Protein AF-A0AA51DT88-F1 (afdb_monomer_lite)

Structure (mmCIF, N/CA/C/O backbone):
data_AF-A0AA51DT88-F1
#
_entry.id   AF-A0AA51DT88-F1
#
loop_
_atom_site.group_PDB
_atom_site.id
_atom_site.type_symbol
_atom_site.label_atom_id
_atom_site.label_alt_id
_atom_site.label_comp_id
_atom_site.label_asym_id
_atom_site.label_entity_id
_atom_site.label_seq_id
_atom_site.pdbx_PDB_ins_code
_atom_site.Cartn_x
_atom_site.Cartn_y
_atom_site.Cartn_z
_atom_site.occupancy
_atom_site.B_iso_or_equiv
_atom_site.auth_seq_id
_atom_site.auth_comp_id
_atom_site.auth_asym_id
_atom_site.auth_atom_id
_atom_site.pdbx_PDB_model_num
ATOM 1 N N . MET A 1 1 ? 17.520 1.536 -11.369 1.00 53.31 1 MET A N 1
ATOM 2 C CA . MET A 1 1 ? 17.417 2.299 -10.107 1.00 53.31 1 MET A CA 1
ATOM 3 C C . MET A 1 1 ? 17.557 1.314 -8.964 1.00 53.31 1 MET A C 1
ATOM 5 O O . MET A 1 1 ? 16.908 0.280 -9.022 1.00 53.31 1 MET A O 1
ATOM 9 N N . ASN A 1 2 ? 18.429 1.577 -7.991 1.00 63.81 2 ASN A N 1
ATOM 10 C CA . ASN A 1 2 ? 18.493 0.757 -6.782 1.00 63.81 2 ASN A CA 1
ATOM 11 C C . ASN A 1 2 ? 17.459 1.332 -5.807 1.00 63.81 2 ASN A C 1
ATOM 13 O O . ASN A 1 2 ? 17.619 2.460 -5.344 1.00 63.81 2 ASN A O 1
ATOM 17 N N . VAL A 1 3 ? 16.342 0.632 -5.638 1.00 72.25 3 VAL A N 1
ATOM 18 C CA . VAL A 1 3 ? 15.233 1.075 -4.793 1.00 72.25 3 VAL A CA 1
ATOM 19 C C . VAL A 1 3 ? 15.589 0.758 -3.341 1.00 72.25 3 VAL A C 1
ATOM 21 O O . VAL A 1 3 ? 15.807 -0.401 -3.007 1.00 72.25 3 VAL A O 1
ATOM 24 N N . ASP A 1 4 ? 15.664 1.773 -2.477 1.00 87.06 4 ASP A N 1
ATOM 25 C CA . ASP A 1 4 ? 15.867 1.563 -1.038 1.00 87.06 4 ASP A CA 1
ATOM 26 C C . ASP A 1 4 ? 14.544 1.141 -0.385 1.00 87.06 4 ASP A C 1
ATOM 28 O O . ASP A 1 4 ? 13.716 1.966 0.010 1.00 87.06 4 ASP A O 1
ATOM 32 N N . GLU A 1 5 ? 14.334 -0.170 -0.310 1.00 87.69 5 GLU A N 1
ATOM 33 C CA . GLU A 1 5 ? 13.122 -0.777 0.245 1.00 87.69 5 GLU A CA 1
ATOM 34 C C . GLU A 1 5 ? 12.877 -0.386 1.697 1.00 87.69 5 GLU A C 1
ATOM 36 O O . GLU A 1 5 ? 11.730 -0.160 2.076 1.00 87.69 5 GLU A O 1
ATOM 41 N N . ASN A 1 6 ? 13.933 -0.228 2.500 1.00 92.00 6 ASN A N 1
ATOM 42 C CA . ASN A 1 6 ? 13.782 0.164 3.898 1.00 92.00 6 ASN A CA 1
ATOM 43 C C . ASN A 1 6 ? 13.172 1.559 4.002 1.00 92.00 6 ASN A C 1
ATOM 45 O O . ASN A 1 6 ? 12.277 1.787 4.816 1.00 92.00 6 ASN A O 1
ATOM 49 N N . LYS A 1 7 ? 13.610 2.489 3.147 1.00 92.06 7 LYS A N 1
ATOM 50 C CA . LYS A 1 7 ? 13.041 3.838 3.095 1.00 92.06 7 LYS A CA 1
ATOM 51 C C . LYS A 1 7 ? 11.570 3.822 2.665 1.00 92.06 7 LYS A C 1
ATOM 53 O O . LYS A 1 7 ? 10.767 4.581 3.207 1.00 92.06 7 LYS A O 1
ATOM 58 N N . ILE A 1 8 ? 11.207 2.953 1.724 1.00 92.81 8 ILE A N 1
ATOM 59 C CA . ILE A 1 8 ? 9.820 2.798 1.258 1.00 92.81 8 ILE A CA 1
ATOM 60 C C . ILE A 1 8 ? 8.937 2.226 2.357 1.00 92.81 8 ILE A C 1
ATOM 62 O O . ILE A 1 8 ? 7.882 2.790 2.634 1.00 92.81 8 ILE A O 1
ATOM 66 N N . ILE A 1 9 ? 9.376 1.149 3.006 1.00 94.69 9 ILE A N 1
ATOM 67 C CA . ILE A 1 9 ? 8.650 0.519 4.110 1.00 94.69 9 ILE A CA 1
ATOM 68 C C . ILE A 1 9 ? 8.451 1.534 5.242 1.00 94.69 9 ILE A C 1
ATOM 70 O O . ILE A 1 9 ? 7.336 1.691 5.732 1.00 94.69 9 ILE A O 1
ATOM 74 N N . GLN A 1 10 ? 9.485 2.308 5.593 1.00 95.81 10 GLN A N 1
ATOM 75 C CA . GLN A 1 10 ? 9.369 3.379 6.587 1.00 95.81 10 GLN A CA 1
ATOM 76 C C . GLN A 1 10 ? 8.359 4.458 6.180 1.00 95.81 10 GLN A C 1
ATOM 78 O O . GLN A 1 10 ? 7.566 4.895 7.015 1.00 95.81 10 GLN A O 1
ATOM 83 N N . SER A 1 11 ? 8.369 4.900 4.918 1.00 94.56 11 SER A N 1
ATOM 84 C CA . SER A 1 11 ? 7.390 5.873 4.419 1.00 94.56 11 SER A CA 1
ATOM 85 C C . SER A 1 11 ? 5.969 5.306 4.494 1.00 94.56 11 SER A C 1
ATOM 87 O O . SER A 1 11 ? 5.083 5.942 5.069 1.00 94.56 11 SER A O 1
ATOM 89 N N . PHE A 1 12 ? 5.769 4.075 4.023 1.00 96.25 12 PHE A N 1
ATOM 90 C CA . PHE A 1 12 ? 4.498 3.361 4.090 1.00 96.25 12 PHE A CA 1
ATOM 91 C C . PHE A 1 12 ? 3.966 3.246 5.524 1.00 96.25 12 PHE A C 1
ATOM 93 O O . PHE A 1 12 ? 2.827 3.635 5.790 1.00 96.25 12 PHE A O 1
ATOM 100 N N . GLU 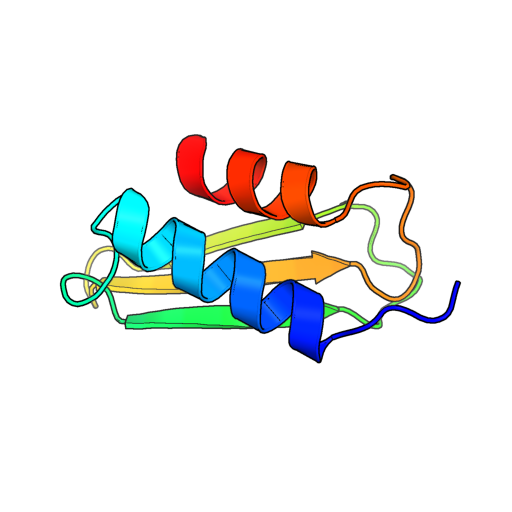A 1 13 ? 4.788 2.801 6.476 1.00 95.88 13 GLU A N 1
ATOM 101 C CA . GLU A 1 13 ? 4.401 2.724 7.888 1.00 95.88 13 GLU A CA 1
ATOM 102 C C . GLU A 1 13 ? 4.047 4.099 8.467 1.00 95.88 13 GLU A C 1
ATOM 104 O O . GLU A 1 13 ? 3.090 4.235 9.237 1.00 95.88 13 GLU A O 1
ATOM 109 N N . ASN A 1 14 ? 4.813 5.133 8.109 1.00 96.38 14 ASN A N 1
ATOM 110 C CA . ASN A 1 14 ? 4.576 6.496 8.568 1.00 96.38 14 ASN A CA 1
ATOM 111 C C . ASN A 1 14 ? 3.220 7.017 8.068 1.00 96.38 14 ASN A C 1
ATOM 113 O O . ASN A 1 14 ? 2.461 7.607 8.838 1.00 96.38 14 ASN A O 1
ATOM 117 N N . TRP A 1 15 ? 2.877 6.756 6.805 1.00 96.00 15 TRP A N 1
ATOM 118 C CA . TRP A 1 15 ? 1.586 7.126 6.227 1.00 96.00 15 TRP A CA 1
ATOM 119 C C . TRP A 1 15 ? 0.429 6.305 6.793 1.00 96.00 15 TRP A C 1
ATOM 121 O O . TRP A 1 15 ? -0.585 6.895 7.165 1.00 96.00 15 TRP A O 1
ATOM 131 N N . CYS A 1 16 ? 0.595 4.995 6.995 1.00 95.75 16 CYS A N 1
ATOM 132 C CA . CYS A 1 16 ? -0.412 4.160 7.657 1.00 95.75 16 CYS A CA 1
ATOM 133 C C . CYS A 1 16 ? -0.756 4.672 9.064 1.00 95.75 16 CYS A C 1
ATOM 135 O O . CYS A 1 16 ? -1.925 4.672 9.453 1.00 95.75 16 CYS A O 1
ATOM 137 N N . LYS A 1 17 ? 0.247 5.153 9.815 1.00 95.25 17 LYS A N 1
ATOM 138 C CA . LYS A 1 17 ? 0.054 5.789 11.129 1.00 95.25 17 LYS A CA 1
ATOM 139 C C . LYS A 1 17 ? -0.631 7.151 11.011 1.00 95.25 17 LYS A C 1
ATOM 141 O O . LYS A 1 17 ? -1.602 7.405 11.721 1.00 95.25 17 LYS A O 1
ATOM 146 N N . LYS A 1 18 ? -0.160 8.025 10.112 1.00 95.50 18 LYS A N 1
ATOM 147 C CA . LYS A 1 18 ? -0.734 9.370 9.901 1.00 95.50 18 LYS A CA 1
ATOM 148 C C . LYS A 1 18 ? -2.205 9.315 9.488 1.00 95.50 18 LYS A C 1
ATOM 150 O O . LYS A 1 18 ? -3.009 10.076 10.019 1.00 95.50 18 LYS A O 1
ATOM 155 N N . LEU A 1 19 ? -2.546 8.399 8.584 1.00 94.44 19 LEU A N 1
ATOM 156 C CA . LEU A 1 19 ? -3.904 8.179 8.085 1.00 94.44 19 LEU A CA 1
ATOM 157 C C . LEU A 1 19 ? -4.755 7.315 9.029 1.00 94.44 19 LEU A C 1
ATOM 159 O O . LEU A 1 19 ? -5.943 7.141 8.784 1.00 94.44 19 LEU A O 1
ATOM 163 N N . ARG A 1 20 ? -4.171 6.806 10.126 1.00 93.94 20 ARG A N 1
ATOM 164 C CA . ARG A 1 20 ? -4.836 5.951 11.127 1.00 93.94 20 ARG A CA 1
ATOM 165 C C . ARG A 1 20 ? -5.44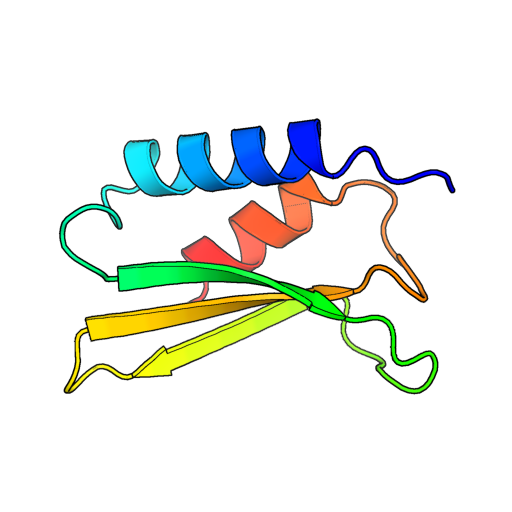0 4.672 10.536 1.00 93.94 20 ARG A C 1
ATOM 167 O O . ARG A 1 20 ? -6.425 4.154 11.057 1.00 93.94 20 ARG A O 1
ATOM 174 N N . ILE A 1 21 ? -4.833 4.158 9.467 1.00 92.38 21 ILE A N 1
ATOM 175 C CA . ILE A 1 21 ? -5.200 2.873 8.861 1.00 92.38 21 ILE A CA 1
ATOM 176 C C . ILE A 1 21 ? -4.827 1.747 9.831 1.00 92.38 21 ILE A C 1
ATOM 178 O O . ILE A 1 21 ? -5.654 0.904 10.170 1.00 92.38 21 ILE A O 1
ATOM 182 N N . SER A 1 22 ? -3.604 1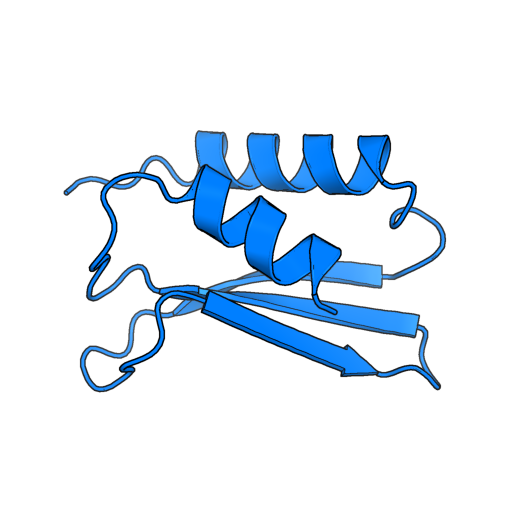.793 10.366 1.00 88.56 22 SER A N 1
ATOM 183 C CA . SER A 1 22 ? -3.173 0.934 11.470 1.00 88.56 22 SER A CA 1
ATOM 184 C C . SER A 1 22 ? -3.518 1.583 12.822 1.00 88.56 22 SER A C 1
ATOM 186 O O . SER A 1 22 ? -3.340 2.799 12.965 1.00 88.56 22 SER A O 1
ATOM 188 N N . PRO A 1 23 ? -3.996 0.813 13.825 1.00 89.12 23 PRO A N 1
ATOM 189 C CA . PRO A 1 23 ? -4.149 -0.651 13.846 1.00 89.12 23 PRO A CA 1
ATOM 190 C C . PRO A 1 23 ? -5.532 -1.163 13.396 1.00 89.12 23 PRO A C 1
ATOM 192 O O . PRO A 1 23 ? -5.834 -2.333 13.596 1.00 89.12 23 PRO A O 1
ATOM 195 N N . GLY A 1 24 ? -6.402 -0.304 12.850 1.00 93.00 24 GLY A N 1
ATOM 196 C CA . GLY A 1 24 ? -7.776 -0.680 12.481 1.00 93.00 24 GLY A CA 1
ATOM 197 C C . GLY A 1 24 ? -7.878 -1.671 11.315 1.00 93.00 24 GLY A C 1
ATOM 198 O O . GLY A 1 24 ? -8.895 -2.359 11.206 1.00 93.00 24 GLY A O 1
ATOM 199 N N . TRP A 1 25 ? -6.832 -1.734 10.492 1.00 95.06 25 TRP A N 1
ATOM 200 C CA . TRP A 1 25 ? -6.654 -2.638 9.362 1.00 95.06 25 TRP A CA 1
ATOM 201 C C . TRP A 1 25 ? -5.333 -3.402 9.485 1.00 95.06 25 TRP A C 1
ATOM 203 O O . TRP A 1 25 ? -4.310 -2.828 9.875 1.00 95.06 25 TRP A O 1
ATOM 213 N N . ASP A 1 26 ? -5.357 -4.675 9.096 1.00 95.94 26 ASP A N 1
ATOM 214 C CA . ASP A 1 26 ? -4.159 -5.474 8.839 1.00 95.94 26 ASP A CA 1
ATOM 215 C C . ASP A 1 26 ? -3.669 -5.161 7.420 1.00 95.94 26 ASP A C 1
ATOM 217 O O . ASP A 1 26 ? -4.184 -5.677 6.426 1.00 95.94 26 ASP A O 1
ATOM 221 N N . ILE A 1 27 ? -2.735 -4.214 7.326 1.00 95.75 27 ILE A N 1
ATOM 222 C CA . ILE A 1 27 ? -2.241 -3.677 6.061 1.00 95.75 27 ILE A CA 1
ATOM 223 C C . ILE A 1 27 ? -0.758 -3.994 5.870 1.00 95.75 27 ILE A C 1
ATOM 225 O O . ILE A 1 27 ? 0.056 -3.795 6.774 1.00 95.75 27 ILE A O 1
ATOM 229 N N . ARG A 1 28 ? -0.390 -4.436 4.665 1.00 96.06 28 ARG A N 1
ATOM 230 C CA . ARG A 1 28 ? 1.005 -4.694 4.280 1.00 96.06 28 ARG A CA 1
ATOM 231 C C . ARG A 1 28 ? 1.342 -4.126 2.908 1.00 96.06 28 ARG A C 1
ATOM 233 O O . ARG A 1 28 ? 0.456 -3.881 2.094 1.00 96.06 28 ARG A O 1
ATOM 240 N N . ILE A 1 29 ? 2.635 -3.959 2.654 1.00 96.19 29 ILE A N 1
ATOM 241 C CA . ILE A 1 29 ? 3.178 -3.605 1.343 1.00 96.19 29 ILE A CA 1
ATOM 242 C C . ILE A 1 29 ? 3.877 -4.821 0.726 1.00 96.19 29 ILE A C 1
ATOM 244 O O . ILE A 1 29 ? 4.577 -5.555 1.422 1.00 96.19 29 ILE A O 1
ATOM 248 N N . GLU A 1 30 ? 3.691 -5.038 -0.573 1.00 95.69 30 GLU A N 1
ATOM 249 C CA . GLU A 1 30 ? 4.380 -6.066 -1.355 1.00 95.69 30 GLU A CA 1
ATOM 250 C C . GLU A 1 30 ? 4.990 -5.457 -2.620 1.00 95.69 30 GLU A C 1
ATOM 252 O O . GLU A 1 30 ? 4.357 -4.667 -3.323 1.00 95.69 30 GLU A O 1
ATOM 257 N N . PHE A 1 31 ? 6.225 -5.850 -2.932 1.00 93.38 31 PHE A N 1
ATOM 258 C CA . PHE A 1 31 ? 6.907 -5.427 -4.151 1.00 93.38 31 PHE A CA 1
ATOM 259 C C . PHE A 1 31 ? 6.605 -6.392 -5.295 1.00 93.38 31 PHE A C 1
ATOM 261 O O . PHE A 1 31 ? 6.714 -7.608 -5.147 1.00 93.38 31 PHE A O 1
ATOM 268 N N . VAL A 1 32 ? 6.247 -5.841 -6.450 1.00 92.81 32 VAL A N 1
ATOM 269 C CA . VAL A 1 32 ? 5.983 -6.605 -7.669 1.00 92.81 32 VAL A CA 1
ATOM 270 C C . VAL A 1 32 ? 7.211 -6.574 -8.571 1.00 92.81 32 VAL A C 1
ATOM 272 O O . VAL A 1 32 ? 7.650 -5.505 -9.006 1.00 92.81 32 VAL A O 1
ATOM 275 N N . ASP A 1 33 ? 7.718 -7.767 -8.882 1.00 90.38 33 ASP A N 1
ATOM 276 C CA . ASP A 1 33 ? 8.895 -7.991 -9.734 1.00 90.38 33 ASP A CA 1
ATOM 277 C C . ASP A 1 33 ? 8.560 -8.461 -11.157 1.00 90.38 33 ASP A C 1
ATOM 279 O O . ASP A 1 33 ? 9.454 -8.689 -11.973 1.00 90.38 33 ASP A O 1
ATOM 283 N N . ASP A 1 34 ? 7.277 -8.613 -11.481 1.00 91.38 34 ASP A N 1
ATOM 284 C CA . ASP A 1 34 ? 6.857 -9.004 -12.824 1.00 91.38 34 ASP A CA 1
ATOM 285 C C . ASP A 1 34 ? 7.048 -7.843 -13.811 1.00 91.38 34 ASP A C 1
ATOM 287 O O . ASP A 1 34 ? 6.353 -6.829 -13.756 1.00 91.38 34 ASP A O 1
ATOM 291 N N . ILE A 1 35 ? 7.964 -8.014 -14.767 1.00 88.25 35 ILE A N 1
ATOM 292 C CA . ILE A 1 35 ? 8.237 -7.035 -15.828 1.00 88.25 35 ILE A CA 1
ATOM 293 C C . ILE A 1 35 ? 7.031 -6.788 -16.748 1.00 88.25 35 ILE A C 1
ATOM 295 O O . ILE A 1 35 ? 6.936 -5.737 -17.385 1.00 88.25 35 ILE A O 1
ATOM 299 N N . ASN A 1 36 ? 6.089 -7.733 -16.815 1.00 91.50 36 ASN A N 1
ATOM 300 C CA . ASN A 1 36 ? 4.860 -7.579 -17.588 1.00 91.50 36 ASN A CA 1
ATOM 301 C C . ASN A 1 36 ? 3.809 -6.748 -16.845 1.00 91.50 36 ASN A C 1
ATOM 303 O O . ASN A 1 36 ? 2.823 -6.322 -17.457 1.00 91.50 36 ASN A O 1
ATO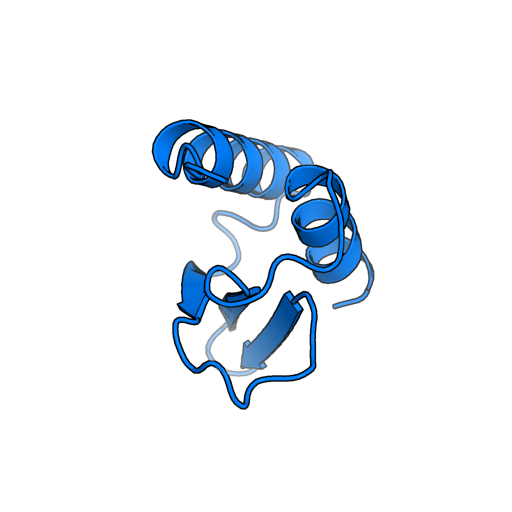M 307 N N . TRP A 1 37 ? 4.011 -6.485 -15.552 1.00 91.31 37 TRP A N 1
ATOM 308 C CA . TRP A 1 37 ? 3.112 -5.675 -14.748 1.00 91.31 37 TRP A CA 1
ATOM 309 C C . TRP A 1 37 ? 3.175 -4.207 -15.175 1.00 91.31 37 TRP A C 1
ATOM 311 O O . TRP A 1 37 ? 4.218 -3.551 -15.144 1.00 91.31 37 TRP A O 1
ATOM 321 N N . ARG A 1 38 ? 2.027 -3.658 -15.588 1.00 88.81 38 ARG A N 1
ATOM 322 C CA . ARG A 1 38 ? 1.969 -2.332 -16.229 1.00 88.81 38 ARG A CA 1
ATOM 323 C C . ARG A 1 38 ? 1.608 -1.180 -15.295 1.00 88.81 38 ARG A C 1
ATOM 325 O O . ARG A 1 38 ? 1.857 -0.035 -15.693 1.00 88.81 38 ARG A O 1
ATOM 332 N N . LYS A 1 39 ? 1.016 -1.465 -14.126 1.00 90.19 39 LYS A N 1
ATOM 333 C CA . LYS A 1 39 ? 0.629 -0.448 -13.132 1.00 90.19 39 LYS A CA 1
ATOM 334 C C . LYS A 1 39 ? 1.846 0.004 -12.320 1.00 90.19 39 LYS A C 1
ATOM 336 O O . LYS A 1 39 ? 2.796 -0.761 -12.173 1.00 90.19 39 LYS A O 1
ATOM 341 N N . THR A 1 40 ? 1.808 1.223 -11.794 1.00 90.19 40 THR A N 1
ATOM 342 C CA . THR A 1 40 ? 2.852 1.744 -10.892 1.00 90.19 40 THR A CA 1
ATOM 343 C C . THR A 1 40 ? 2.632 1.261 -9.454 1.00 90.19 40 THR A C 1
ATOM 345 O O . THR A 1 40 ? 3.585 0.877 -8.781 1.00 90.19 40 THR A O 1
ATOM 348 N N . GLY A 1 41 ? 1.370 1.195 -9.032 1.00 91.75 41 GLY A N 1
ATOM 349 C CA . GLY A 1 41 ? 0.914 0.579 -7.793 1.00 91.75 41 GLY A CA 1
ATOM 350 C C . GLY A 1 41 ? -0.459 -0.069 -7.983 1.00 91.75 41 GLY A C 1
ATOM 351 O O . GLY A 1 41 ? -1.032 -0.013 -9.076 1.00 91.75 41 GLY A O 1
ATOM 352 N N . ASP A 1 42 ? -0.936 -0.759 -6.956 1.00 93.75 42 ASP A N 1
ATOM 353 C CA . ASP A 1 42 ? -2.311 -1.252 -6.857 1.00 93.75 42 ASP A CA 1
ATOM 354 C C . ASP A 1 42 ? -2.671 -1.417 -5.380 1.00 93.75 42 ASP A C 1
ATOM 356 O O . ASP A 1 42 ? -1.826 -1.844 -4.590 1.00 93.75 42 ASP A O 1
ATOM 360 N N . PHE A 1 43 ? -3.920 -1.159 -5.009 1.00 94.88 43 PHE A N 1
ATOM 361 C CA . PHE A 1 43 ? -4.391 -1.366 -3.645 1.00 94.88 43 PHE A CA 1
ATOM 362 C C . PHE A 1 43 ? -5.508 -2.403 -3.608 1.00 94.88 43 PHE A C 1
ATOM 364 O O . PHE A 1 43 ? -6.551 -2.249 -4.240 1.00 94.88 43 PHE A O 1
ATOM 371 N N . LYS A 1 44 ? -5.277 -3.498 -2.883 1.00 95.25 44 LYS A N 1
ATOM 372 C CA . LYS A 1 44 ? -6.248 -4.583 -2.720 1.00 95.25 44 LYS A CA 1
ATOM 373 C C . LYS A 1 44 ? -6.825 -4.534 -1.316 1.00 95.25 44 LYS A C 1
ATOM 375 O O . LYS A 1 44 ? -6.061 -4.550 -0.356 1.00 95.25 44 LYS A O 1
ATOM 380 N N . VAL A 1 45 ? -8.150 -4.523 -1.210 1.00 94.69 45 VAL A N 1
ATOM 381 C CA . VAL A 1 45 ? -8.877 -4.396 0.060 1.00 94.69 45 VAL A CA 1
ATOM 382 C C . VAL A 1 45 ? -9.842 -5.558 0.224 1.00 94.69 45 VAL A C 1
ATOM 384 O O . VAL A 1 45 ? -10.594 -5.883 -0.692 1.00 94.69 45 VAL A O 1
ATOM 387 N N . ASP A 1 46 ? -9.828 -6.147 1.410 1.00 95.06 46 ASP A N 1
ATOM 388 C CA . ASP A 1 46 ? -10.849 -7.054 1.908 1.00 95.06 46 ASP A CA 1
ATOM 389 C C . ASP A 1 46 ? -11.534 -6.389 3.108 1.00 95.06 46 ASP A C 1
ATOM 391 O O . ASP A 1 46 ? -10.968 -6.284 4.202 1.00 95.06 46 ASP A O 1
ATOM 395 N N . CYS A 1 47 ? -12.744 -5.881 2.876 1.00 93.25 47 CYS A N 1
ATOM 396 C CA . CYS A 1 47 ? -13.516 -5.163 3.885 1.00 93.25 47 CYS A CA 1
ATOM 397 C C . CYS A 1 47 ? -14.098 -6.080 4.965 1.00 93.25 47 CYS A C 1
ATOM 399 O O . CYS A 1 47 ? -14.326 -5.607 6.081 1.00 93.25 47 CYS A O 1
ATOM 401 N N . ASP A 1 48 ? -14.330 -7.356 4.649 1.00 95.88 48 ASP A N 1
ATOM 402 C CA . ASP A 1 48 ? -14.921 -8.316 5.582 1.00 95.88 48 ASP A CA 1
ATOM 403 C C . ASP A 1 48 ? -13.897 -8.689 6.661 1.00 95.88 48 ASP A C 1
ATOM 405 O O . ASP A 1 48 ? -14.198 -8.659 7.857 1.00 95.88 48 ASP A O 1
ATOM 409 N N . ASP A 1 49 ? -12.650 -8.921 6.243 1.00 95.25 49 ASP A N 1
ATOM 410 C CA . ASP A 1 49 ? -11.539 -9.283 7.128 1.00 95.25 49 ASP A CA 1
ATOM 411 C C . ASP A 1 49 ? -10.710 -8.085 7.628 1.00 95.25 49 ASP A C 1
ATOM 413 O O . ASP A 1 49 ? -9.788 -8.259 8.431 1.00 95.25 49 ASP A O 1
ATOM 417 N N . ARG A 1 50 ? -11.012 -6.867 7.155 1.00 94.56 50 ARG A N 1
ATOM 418 C CA . ARG A 1 50 ? -10.214 -5.643 7.370 1.00 94.56 50 ARG A CA 1
ATOM 419 C C . ARG A 1 50 ? -8.736 -5.821 7.029 1.00 94.56 50 ARG A C 1
ATOM 421 O O . ARG A 1 50 ? -7.850 -5.362 7.759 1.00 94.56 50 ARG A O 1
ATOM 428 N N . LYS A 1 51 ? -8.472 -6.473 5.900 1.00 96.31 51 LYS A N 1
ATOM 429 C CA . LYS A 1 51 ? -7.122 -6.685 5.373 1.00 96.31 51 LYS A CA 1
ATOM 430 C C . LYS A 1 51 ? -6.903 -5.842 4.135 1.00 96.31 51 LYS A C 1
ATOM 432 O O . LYS A 1 51 ? -7.809 -5.672 3.323 1.00 96.31 51 LYS A O 1
ATOM 437 N N . ALA A 1 52 ? -5.688 -5.343 3.965 1.00 96.19 52 ALA A N 1
ATOM 438 C CA . ALA A 1 52 ? -5.319 -4.652 2.743 1.00 96.19 52 ALA A CA 1
ATOM 439 C C . ALA A 1 52 ? -3.864 -4.910 2.341 1.00 96.19 52 ALA A C 1
ATOM 441 O O . ALA A 1 52 ? -2.979 -5.118 3.173 1.00 96.19 52 ALA A O 1
ATOM 442 N N . VAL A 1 53 ? -3.611 -4.896 1.035 1.00 96.88 53 VAL A N 1
ATOM 443 C CA . VAL A 1 53 ? -2.279 -5.074 0.458 1.00 96.88 53 VAL A CA 1
ATOM 444 C C . VAL A 1 53 ? -2.022 -3.963 -0.549 1.00 96.88 53 VAL A C 1
ATOM 446 O O . VAL A 1 53 ? -2.727 -3.854 -1.554 1.00 96.88 53 VAL A O 1
ATOM 449 N N . LEU A 1 54 ? -0.982 -3.172 -0.294 1.00 96.12 54 LEU A N 1
ATOM 450 C CA . LEU A 1 54 ? -0.429 -2.223 -1.250 1.00 96.12 54 LEU A CA 1
ATOM 451 C C . LEU A 1 54 ? 0.622 -2.933 -2.109 1.00 96.12 54 LEU A C 1
ATOM 453 O O . LEU A 1 54 ? 1.666 -3.342 -1.607 1.00 96.12 54 LEU A O 1
ATOM 457 N N . LEU A 1 55 ? 0.359 -3.068 -3.403 1.00 95.06 55 LEU A N 1
ATOM 458 C CA . LEU A 1 55 ? 1.305 -3.586 -4.384 1.00 95.06 55 LEU A CA 1
ATOM 459 C C . LEU A 1 55 ? 2.092 -2.426 -4.987 1.00 95.06 55 LEU A C 1
ATOM 461 O O . LEU A 1 55 ? 1.496 -1.481 -5.500 1.00 95.06 55 LEU A O 1
ATOM 465 N N . LEU A 1 56 ? 3.420 -2.510 -4.979 1.00 93.31 56 LEU A N 1
ATOM 466 C CA . LEU A 1 56 ? 4.296 -1.482 -5.541 1.00 93.31 56 LEU A CA 1
ATOM 467 C C . LEU A 1 56 ? 5.193 -2.072 -6.632 1.00 93.31 56 LEU A C 1
ATOM 469 O O . LEU A 1 56 ? 5.911 -3.043 -6.400 1.00 93.31 56 LEU A O 1
ATOM 473 N N . ASN A 1 57 ? 5.173 -1.490 -7.832 1.00 91.25 57 ASN A N 1
ATOM 474 C CA . ASN A 1 57 ? 5.966 -1.994 -8.952 1.00 91.25 57 ASN A CA 1
ATOM 475 C C . ASN A 1 57 ? 7.449 -1.626 -8.800 1.00 91.25 57 ASN A C 1
ATOM 477 O O . ASN A 1 57 ? 7.829 -0.461 -8.939 1.00 91.25 57 ASN A O 1
ATOM 481 N N . ARG A 1 58 ? 8.288 -2.640 -8.557 1.00 86.81 58 ARG A N 1
ATOM 482 C CA . ARG A 1 58 ? 9.749 -2.512 -8.452 1.00 86.81 58 ARG A CA 1
ATOM 483 C C . ARG A 1 58 ? 10.460 -2.848 -9.765 1.00 86.81 58 ARG A C 1
ATOM 485 O O . ARG A 1 58 ? 11.522 -2.291 -10.032 1.00 86.81 58 ARG A O 1
ATOM 492 N N . ALA A 1 59 ? 9.882 -3.723 -10.591 1.00 83.88 59 ALA A N 1
ATOM 493 C CA . ALA A 1 59 ? 10.482 -4.160 -11.855 1.00 83.88 59 ALA A CA 1
ATOM 494 C C . ALA A 1 59 ? 10.558 -3.055 -12.915 1.00 83.88 59 ALA A C 1
ATOM 496 O O . ALA A 1 59 ? 11.504 -3.015 -13.702 1.00 83.88 59 ALA A O 1
ATOM 497 N N . ASN A 1 60 ? 9.572 -2.158 -12.948 1.00 78.31 60 ASN A N 1
ATOM 498 C CA . ASN A 1 60 ? 9.532 -1.046 -13.891 1.00 78.31 60 ASN A CA 1
ATOM 499 C C . ASN A 1 60 ? 8.938 0.210 -13.232 1.00 78.31 60 ASN A C 1
ATOM 501 O O . ASN A 1 60 ? 7.776 0.549 -13.492 1.00 78.31 60 ASN A O 1
ATOM 505 N N . PRO A 1 61 ? 9.702 0.903 -12.367 1.00 66.12 61 PRO A N 1
ATOM 506 C CA . PRO A 1 61 ? 9.247 2.128 -11.729 1.00 66.12 61 PRO A CA 1
ATOM 507 C C . PRO A 1 61 ? 9.146 3.223 -12.796 1.00 66.12 61 PRO A C 1
ATOM 509 O O . PRO A 1 61 ? 10.111 3.914 -13.107 1.00 66.12 61 PRO A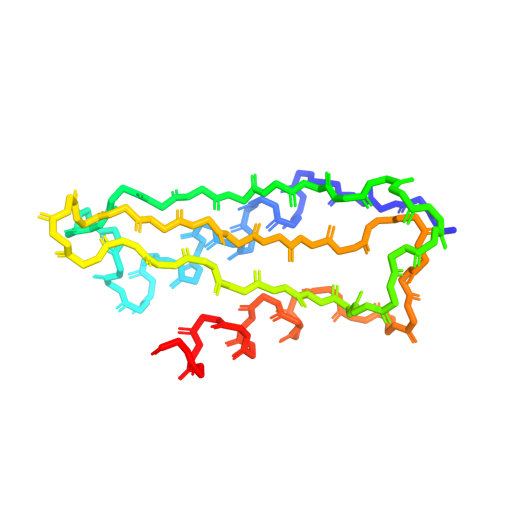 O 1
ATOM 512 N N . LYS A 1 62 ? 7.965 3.359 -13.410 1.00 67.50 62 LYS A N 1
ATOM 513 C CA . LYS A 1 62 ? 7.684 4.413 -14.400 1.00 67.50 62 LYS A CA 1
ATOM 514 C C . LYS A 1 62 ? 7.732 5.818 -13.791 1.00 67.50 62 LYS A C 1
ATOM 516 O O . LYS A 1 62 ? 7.823 6.787 -14.537 1.00 67.50 62 LYS A O 1
ATOM 521 N N . GLN A 1 63 ? 7.620 5.923 -12.466 1.00 64.38 63 GLN A N 1
ATOM 522 C CA . GLN A 1 63 ? 7.690 7.171 -11.712 1.00 64.38 63 GLN A CA 1
ATOM 523 C C . GLN A 1 63 ? 8.961 7.213 -10.861 1.00 64.38 63 GLN A C 1
ATOM 525 O O . GLN A 1 63 ? 9.344 6.210 -10.261 1.00 64.38 63 GLN A O 1
ATOM 530 N N . GLU A 1 64 ? 9.583 8.390 -10.776 1.00 67.88 64 GLU A N 1
ATOM 531 C CA . GLU A 1 64 ? 10.796 8.602 -9.975 1.00 67.88 64 GLU A CA 1
ATOM 532 C C . GLU A 1 64 ? 10.512 8.659 -8.462 1.00 67.88 64 GLU A C 1
ATOM 534 O O . GLU A 1 64 ? 11.429 8.466 -7.663 1.00 67.88 64 GLU A O 1
ATOM 539 N N . ASN A 1 6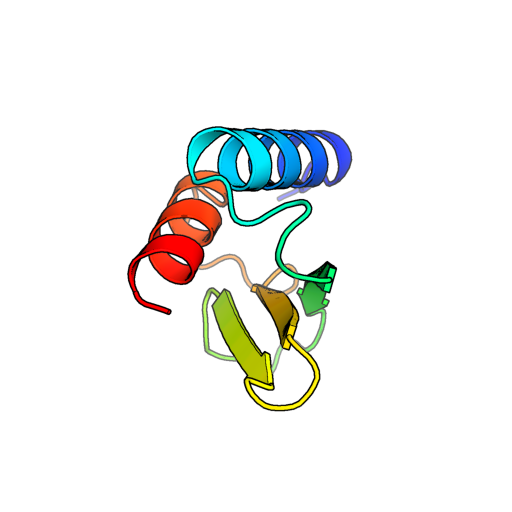5 ? 9.254 8.884 -8.055 1.00 85.50 65 ASN A N 1
ATOM 540 C CA . ASN A 1 65 ? 8.864 9.056 -6.656 1.00 85.50 65 ASN A CA 1
ATOM 541 C C . ASN A 1 65 ? 7.898 7.963 -6.168 1.00 85.50 65 ASN A C 1
ATOM 543 O O . ASN A 1 65 ? 6.683 8.060 -6.308 1.00 85.50 65 ASN A O 1
ATOM 547 N N . LEU A 1 66 ? 8.446 6.924 -5.542 1.00 86.50 66 LEU A N 1
ATOM 548 C CA . LEU A 1 66 ? 7.666 5.798 -5.014 1.00 86.50 66 LEU A CA 1
ATOM 549 C C . LEU A 1 66 ? 6.827 6.160 -3.776 1.00 86.50 66 LEU A C 1
ATOM 551 O O . LEU A 1 66 ? 5.815 5.514 -3.521 1.00 86.50 66 LEU A O 1
ATOM 555 N N . GLU A 1 67 ? 7.204 7.201 -3.027 1.00 90.12 67 GLU A N 1
ATOM 556 C CA . GLU A 1 67 ? 6.396 7.691 -1.902 1.00 90.12 67 GLU A CA 1
ATOM 557 C C . GLU A 1 67 ? 5.093 8.337 -2.387 1.00 90.12 67 GLU A C 1
ATOM 559 O O . GLU A 1 67 ? 4.047 8.140 -1.773 1.00 90.12 67 GLU A O 1
ATOM 564 N N . GLU A 1 68 ? 5.127 9.050 -3.516 1.00 90.75 68 GLU A N 1
ATOM 565 C CA . GLU A 1 68 ? 3.917 9.601 -4.136 1.00 90.75 68 GLU A CA 1
ATOM 566 C C . GLU A 1 68 ? 2.921 8.491 -4.486 1.00 90.75 68 GLU A C 1
ATOM 568 O O . GLU A 1 68 ? 1.740 8.613 -4.167 1.00 90.75 68 GLU A O 1
ATOM 573 N N . VAL A 1 69 ? 3.405 7.382 -5.058 1.00 91.25 69 VAL A N 1
ATOM 574 C CA . VAL A 1 69 ? 2.579 6.206 -5.372 1.00 91.25 69 VAL A CA 1
ATOM 575 C C . VAL A 1 69 ? 1.946 5.644 -4.102 1.00 91.25 69 VAL A C 1
ATOM 577 O O . VAL A 1 69 ? 0.741 5.428 -4.074 1.00 91.25 69 VAL A O 1
ATOM 580 N N . ILE A 1 70 ? 2.719 5.465 -3.025 1.00 93.00 70 ILE A N 1
ATOM 581 C CA . ILE A 1 70 ? 2.183 4.981 -1.743 1.00 93.00 70 ILE A CA 1
ATOM 582 C C . ILE A 1 70 ? 1.030 5.869 -1.261 1.00 93.00 70 ILE A C 1
ATOM 584 O O . ILE A 1 70 ? -0.035 5.364 -0.919 1.00 93.00 70 ILE A O 1
ATOM 588 N N . VAL A 1 71 ? 1.225 7.189 -1.237 1.00 93.06 71 VAL A N 1
ATOM 589 C CA . VAL A 1 71 ? 0.197 8.126 -0.759 1.00 93.06 71 VAL A CA 1
ATOM 590 C C . VAL A 1 71 ? -1.027 8.126 -1.674 1.00 93.06 71 VAL A C 1
ATOM 592 O O . VAL A 1 71 ? -2.150 8.145 -1.176 1.00 93.06 71 VAL A O 1
ATOM 595 N N . HIS A 1 72 ? -0.819 8.088 -2.991 1.00 91.75 72 HIS A N 1
ATOM 596 C CA . HIS A 1 72 ? -1.884 8.040 -3.989 1.00 91.75 72 HIS A CA 1
ATOM 597 C C . HIS A 1 72 ? -2.789 6.823 -3.785 1.00 91.75 72 HIS A C 1
ATOM 599 O O . HIS A 1 72 ? -4.001 6.976 -3.652 1.00 91.75 72 HIS A O 1
ATOM 605 N N . GLU A 1 73 ? -2.193 5.634 -3.695 1.00 92.38 73 GLU A N 1
ATOM 606 C CA . GLU A 1 73 ? -2.937 4.386 -3.528 1.00 92.38 73 GLU A CA 1
ATOM 607 C C . GLU A 1 73 ? -3.639 4.317 -2.160 1.00 92.38 73 GLU A C 1
ATOM 609 O O . GLU A 1 73 ? -4.782 3.883 -2.086 1.00 92.38 73 GLU A O 1
ATOM 614 N N . LEU A 1 74 ? -3.012 4.801 -1.076 1.00 92.19 74 LEU A N 1
ATOM 615 C CA . LEU A 1 74 ? -3.632 4.806 0.260 1.00 92.19 74 LEU A CA 1
ATOM 616 C C . LEU A 1 74 ? -4.811 5.786 0.395 1.00 92.19 74 LEU A C 1
ATOM 618 O O . LEU A 1 74 ? -5.658 5.586 1.263 1.00 92.19 74 LEU A O 1
ATOM 622 N N . LEU A 1 75 ? -4.851 6.864 -0.396 1.00 88.00 75 LEU A N 1
ATOM 623 C CA . LEU A 1 75 ? -5.918 7.875 -0.341 1.00 88.00 75 LEU A CA 1
ATOM 624 C C . LEU A 1 75 ? -7.078 7.607 -1.304 1.00 88.00 75 LEU A C 1
ATOM 626 O O . LEU A 1 75 ? -8.164 8.143 -1.088 1.00 88.00 75 LEU A O 1
ATOM 630 N N . LEU A 1 76 ? -6.844 6.849 -2.376 1.00 74.81 76 LEU A N 1
ATOM 631 C CA . LEU A 1 76 ? -7.862 6.516 -3.380 1.00 74.81 76 LEU A CA 1
ATOM 632 C C . LEU A 1 76 ? -8.552 5.165 -3.138 1.00 74.81 76 LEU A C 1
ATOM 634 O O . LEU A 1 76 ? -9.469 4.823 -3.886 1.00 74.81 76 LEU A O 1
ATOM 638 N N . ALA A 1 77 ? -8.098 4.434 -2.120 1.00 59.97 77 ALA A N 1
ATOM 639 C CA . ALA A 1 77 ? -8.638 3.168 -1.642 1.00 59.97 77 ALA A CA 1
ATOM 640 C C . ALA A 1 77 ? -10.058 3.253 -1.065 1.00 59.97 77 ALA A C 1
ATOM 642 O O . ALA A 1 77 ? -10.341 4.212 -0.309 1.00 59.97 77 ALA A O 1
#

Radius of gyration: 12.15 Å; chains: 1; bounding box: 33×19×31 Å

Foldseek 3Di:
DPDPVVVLQVLLVVVCVVVVLPPQAAEDEDEDQDLPDDDQWAKDADPVRRYIYIYGYPNDNPDPDRSVVSNVRVVVD

Secondary structure (DSSP, 8-state):
----HHHHHHHHHHHHHHTT-TTTSEEEEEEE--TT---SEEEEEETTTTEEEEEEE-S---SS-HHHHHHHHHHH-

Sequence (77 aa):
MNVDENKIIQSFENWCKKLRISPGWDIRIEFVDDINWRKTGDFKVDCDDRKAVLLLNRANPKQENLEEVIVHELLLA

pLDDT: mean 89.42, std 9.52, range [53.31, 96.88]